Protein AF-G8B1N5-F1 (afdb_monomer_lite)

Secondary structure (DSSP, 8-state):
------------------PPPHHHHHHHHHHHHHHHT--GGGTSSHHHHHTTS-HHHHHHHHHHHHHHTTSB-TTSPBP-EETTEE----HHHHHHHHHHTT-HHHHHHHHHHTTS--HHHHH-SS-S----

Structure (mmCIF, N/CA/C/O backbone):
data_AF-G8B1N5-F1
#
_entry.id   AF-G8B1N5-F1
#
loop_
_atom_site.group_PDB
_atom_site.id
_atom_site.type_symbol
_atom_site.label_atom_id
_atom_site.label_alt_id
_atom_site.label_comp_id
_atom_site.label_asym_id
_atom_site.label_entity_id
_atom_site.label_seq_id
_atom_site.pdbx_PDB_ins_code
_atom_site.Cartn_x
_atom_site.Cartn_y
_atom_site.Cartn_z
_atom_site.occupancy
_atom_site.B_iso_or_equiv
_atom_site.auth_seq_id
_atom_site.auth_comp_id
_atom_site.auth_asym_id
_atom_site.auth_atom_id
_atom_site.pdbx_PDB_model_num
ATOM 1 N N . MET A 1 1 ? 5.405 -52.124 -33.020 1.00 37.72 1 MET A N 1
ATOM 2 C CA . MET A 1 1 ? 6.391 -51.043 -33.234 1.00 37.72 1 MET A CA 1
ATOM 3 C C . MET A 1 1 ? 5.912 -49.828 -32.459 1.00 37.72 1 MET A C 1
ATOM 5 O O . MET A 1 1 ? 4.767 -49.434 -32.621 1.00 37.72 1 MET A O 1
ATOM 9 N N . LYS A 1 2 ? 6.736 -49.346 -31.525 1.00 44.00 2 LYS A N 1
ATOM 10 C CA . LYS A 1 2 ? 6.468 -48.193 -30.655 1.00 44.00 2 LYS A CA 1
ATOM 11 C C . LYS A 1 2 ? 6.661 -46.916 -31.477 1.00 44.00 2 LYS A C 1
ATOM 13 O O . LYS A 1 2 ? 7.734 -46.759 -32.047 1.00 44.00 2 LYS A O 1
ATOM 18 N N . LEU A 1 3 ? 5.686 -46.010 -31.498 1.00 43.09 3 LEU A N 1
ATOM 19 C CA . LEU A 1 3 ? 5.913 -44.637 -31.951 1.00 43.09 3 LEU A CA 1
ATOM 20 C C . LEU A 1 3 ? 5.255 -43.684 -30.955 1.00 43.09 3 LEU A C 1
ATOM 22 O O . LEU A 1 3 ? 4.039 -43.542 -30.898 1.00 43.09 3 LEU A O 1
ATOM 26 N N . HIS A 1 4 ? 6.098 -43.134 -30.086 1.00 50.50 4 HIS A N 1
ATOM 27 C CA . HIS A 1 4 ? 5.761 -42.053 -29.174 1.00 50.50 4 HIS A CA 1
ATOM 28 C C . HIS A 1 4 ? 5.692 -40.767 -29.998 1.00 50.50 4 HIS A C 1
ATOM 30 O O . HIS A 1 4 ? 6.699 -40.370 -30.577 1.00 50.50 4 HIS A O 1
ATOM 36 N N . ALA A 1 5 ? 4.537 -40.112 -30.038 1.00 52.12 5 ALA A N 1
ATOM 37 C CA . ALA A 1 5 ? 4.441 -38.725 -30.471 1.00 52.12 5 ALA A CA 1
ATOM 38 C C . ALA A 1 5 ? 4.071 -37.896 -29.240 1.00 52.12 5 ALA A C 1
ATOM 40 O O . ALA A 1 5 ? 2.909 -37.800 -28.852 1.00 52.12 5 ALA A O 1
ATOM 41 N N . LEU A 1 6 ? 5.114 -37.384 -28.584 1.00 52.22 6 LEU A N 1
ATOM 42 C CA . LEU A 1 6 ? 5.038 -36.364 -27.548 1.00 52.22 6 LEU A CA 1
ATOM 43 C C . LEU A 1 6 ? 4.268 -35.159 -28.096 1.00 52.22 6 LEU A C 1
ATOM 45 O O . LEU A 1 6 ? 4.759 -34.450 -28.973 1.00 52.22 6 LEU A O 1
ATOM 49 N N . LEU A 1 7 ? 3.067 -34.927 -27.570 1.00 55.81 7 LEU A N 1
ATOM 50 C CA . LEU A 1 7 ? 2.361 -33.670 -27.764 1.00 55.81 7 LEU A CA 1
ATOM 51 C C . LEU A 1 7 ? 3.088 -32.618 -26.913 1.00 55.81 7 LEU A C 1
ATOM 53 O O . LEU A 1 7 ? 2.964 -32.585 -25.690 1.00 55.81 7 LEU A O 1
ATOM 57 N N . VAL A 1 8 ? 3.934 -31.830 -27.571 1.00 63.69 8 VAL A N 1
ATOM 58 C CA . VAL A 1 8 ? 4.693 -30.724 -26.985 1.00 63.69 8 VAL A CA 1
ATOM 59 C C . VAL A 1 8 ? 3.704 -29.717 -26.390 1.00 63.69 8 VAL A C 1
ATOM 61 O O . VAL A 1 8 ? 2.980 -29.043 -27.122 1.00 63.69 8 VAL A O 1
ATOM 64 N N . LEU A 1 9 ? 3.663 -29.622 -25.056 1.00 57.22 9 LEU A N 1
ATOM 65 C CA . LEU A 1 9 ? 3.007 -28.523 -24.355 1.00 57.22 9 LEU A CA 1
ATOM 66 C C . LEU A 1 9 ? 3.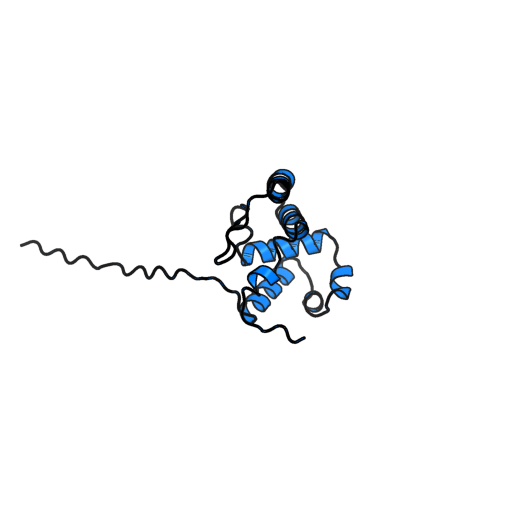745 -27.226 -24.697 1.00 57.22 9 LEU A C 1
ATOM 68 O O . LEU A 1 9 ? 4.789 -26.918 -24.123 1.00 57.22 9 LEU A O 1
ATOM 72 N N . CYS A 1 10 ? 3.173 -26.437 -25.603 1.00 49.06 10 CYS A N 1
ATOM 73 C CA . CYS A 1 10 ? 3.447 -25.009 -25.677 1.00 49.06 10 CYS A CA 1
ATOM 74 C C . CYS A 1 10 ? 2.824 -24.348 -24.439 1.00 49.06 10 CYS A C 1
ATOM 76 O O . CYS A 1 10 ? 1.740 -23.769 -24.501 1.00 49.06 10 CYS A O 1
ATOM 78 N N . PHE A 1 11 ? 3.508 -24.425 -23.296 1.00 52.81 11 PHE A N 1
ATOM 79 C CA . PHE A 1 11 ? 3.340 -23.396 -22.282 1.00 52.81 11 PHE A CA 1
ATOM 80 C C . PHE A 1 11 ? 3.898 -22.116 -22.892 1.00 52.81 11 PHE A C 1
ATOM 82 O O . PHE A 1 11 ? 5.103 -21.875 -22.879 1.00 52.81 11 PHE A O 1
ATOM 89 N N . ALA A 1 12 ? 3.016 -21.308 -23.475 1.00 53.00 12 ALA A N 1
ATOM 90 C CA . ALA A 1 12 ? 3.292 -19.897 -23.626 1.00 53.00 12 ALA A CA 1
ATOM 91 C C . ALA A 1 12 ? 3.480 -19.355 -22.206 1.00 53.00 12 ALA A C 1
ATOM 93 O O . ALA A 1 12 ? 2.517 -19.011 -21.523 1.00 53.00 12 ALA A O 1
ATOM 94 N N . THR A 1 13 ? 4.723 -19.326 -21.729 1.00 54.12 13 THR A N 1
ATOM 95 C CA . THR A 1 13 ? 5.104 -18.480 -20.606 1.00 54.12 13 THR A CA 1
ATOM 96 C C . THR A 1 13 ? 5.009 -17.051 -21.114 1.00 54.12 13 THR A C 1
ATOM 98 O O . THR A 1 13 ? 6.001 -16.440 -21.506 1.00 54.12 13 THR A O 1
ATOM 101 N N . ALA A 1 14 ? 3.782 -16.538 -21.176 1.00 51.62 14 ALA A N 1
ATOM 102 C CA . ALA A 1 14 ? 3.550 -15.115 -21.184 1.00 51.62 14 ALA A CA 1
ATOM 103 C C . ALA A 1 14 ? 4.081 -14.618 -19.839 1.00 51.62 14 ALA A C 1
ATOM 105 O O . ALA A 1 14 ? 3.408 -14.712 -18.814 1.00 51.62 14 ALA A O 1
ATOM 106 N N . SER A 1 15 ? 5.322 -14.141 -19.826 1.00 49.47 15 SER A N 1
ATOM 107 C CA . SER A 1 15 ? 5.777 -13.206 -18.812 1.00 49.47 15 SER A CA 1
ATOM 108 C C . SER A 1 15 ? 4.906 -11.964 -18.972 1.00 49.47 15 SER A C 1
ATOM 110 O O . SER A 1 15 ? 5.186 -11.066 -19.765 1.00 49.47 15 SER A O 1
ATOM 112 N N . ALA A 1 16 ? 3.768 -11.966 -18.279 1.00 42.72 16 ALA A N 1
ATOM 113 C CA . ALA A 1 16 ? 2.935 -10.795 -18.139 1.00 42.72 16 ALA A CA 1
ATOM 114 C C . ALA A 1 16 ? 3.769 -9.754 -17.389 1.00 42.72 16 ALA A C 1
ATOM 116 O O . ALA A 1 16 ? 3.891 -9.791 -16.168 1.00 42.72 16 ALA A O 1
ATOM 117 N N . ASN A 1 17 ? 4.373 -8.835 -18.134 1.00 46.66 17 ASN A N 1
ATOM 118 C CA . ASN A 1 17 ? 4.801 -7.560 -17.587 1.00 46.66 17 ASN A CA 1
ATOM 119 C C . ASN A 1 17 ? 3.512 -6.814 -17.235 1.00 46.66 17 ASN A C 1
ATOM 121 O O . ASN A 1 17 ? 2.901 -6.183 -18.098 1.00 46.66 17 ASN A O 1
ATOM 125 N N . ILE A 1 18 ? 3.031 -6.987 -16.001 1.00 50.09 18 ILE A N 1
ATOM 126 C CA . ILE A 1 18 ? 1.776 -6.394 -15.531 1.00 50.09 18 ILE A CA 1
ATOM 127 C C . ILE A 1 18 ? 2.016 -4.893 -15.353 1.00 50.09 18 ILE A C 1
ATOM 129 O O . ILE A 1 18 ? 2.379 -4.418 -14.283 1.00 50.09 18 ILE A O 1
ATOM 133 N N . ARG A 1 19 ? 1.842 -4.142 -16.441 1.00 61.12 19 ARG A N 1
ATOM 134 C CA . ARG A 1 19 ? 1.622 -2.696 -16.407 1.00 61.12 19 ARG A CA 1
ATOM 135 C C . ARG A 1 19 ? 0.120 -2.485 -16.315 1.00 61.12 19 ARG A C 1
ATOM 137 O O . ARG A 1 19 ? -0.614 -3.000 -17.160 1.00 61.12 19 ARG A O 1
ATOM 144 N N . LEU A 1 20 ? -0.340 -1.788 -15.280 1.00 67.94 20 LEU A N 1
ATOM 145 C CA . LEU A 1 20 ? -1.764 -1.507 -15.131 1.00 67.94 20 LEU A CA 1
ATOM 146 C C . LEU A 1 20 ? -2.210 -0.528 -16.217 1.00 67.94 20 LEU A C 1
ATOM 148 O O . LEU A 1 20 ? -1.643 0.549 -16.356 1.00 67.94 20 LEU A O 1
ATOM 152 N N . THR A 1 21 ? -3.258 -0.876 -16.954 1.00 77.06 21 THR A N 1
ATOM 153 C CA . THR A 1 21 ? -3.972 0.103 -17.784 1.00 77.06 21 THR A CA 1
ATOM 154 C C . THR A 1 21 ? -4.864 0.991 -16.913 1.00 77.06 21 THR A C 1
ATOM 156 O O . THR A 1 21 ? -5.307 0.567 -15.843 1.00 77.06 21 THR A O 1
ATOM 159 N N . ASP A 1 22 ? -5.222 2.186 -17.393 1.00 75.50 22 ASP A N 1
ATOM 160 C CA . ASP A 1 22 ? -6.191 3.069 -16.716 1.00 75.50 22 ASP A CA 1
ATOM 161 C C . ASP A 1 22 ? -7.518 2.362 -16.414 1.00 75.50 22 ASP A C 1
ATOM 163 O O . ASP A 1 22 ? -8.162 2.612 -15.394 1.00 75.50 22 ASP A O 1
ATOM 167 N N . GLN A 1 23 ? -7.928 1.457 -17.304 1.00 78.94 23 GLN A N 1
ATOM 168 C CA . GLN A 1 23 ? -9.130 0.653 -17.137 1.00 78.94 23 GLN A CA 1
ATOM 169 C C . GLN A 1 23 ? -8.980 -0.341 -15.977 1.00 78.94 23 GLN A C 1
ATOM 171 O O . GLN A 1 23 ? -9.840 -0.391 -15.100 1.00 78.94 23 GLN A O 1
ATOM 176 N N . GLN A 1 24 ? -7.858 -1.062 -15.910 1.00 81.56 24 GLN A N 1
ATOM 177 C CA . GLN A 1 24 ? -7.562 -1.970 -14.796 1.00 81.56 24 GLN A CA 1
ATOM 178 C C . GLN A 1 24 ? -7.420 -1.221 -13.470 1.00 81.56 24 GLN A C 1
ATOM 180 O O . GLN A 1 24 ? -7.890 -1.695 -12.437 1.00 81.56 24 GLN A O 1
ATOM 185 N N . LEU A 1 25 ? -6.822 -0.027 -13.487 1.00 81.44 25 LEU A N 1
ATOM 186 C CA . LEU A 1 25 ? -6.722 0.820 -12.304 1.00 81.44 25 LEU A CA 1
ATOM 187 C C . LEU A 1 25 ? -8.109 1.213 -11.791 1.00 81.44 25 LEU A C 1
ATOM 189 O O . LEU A 1 25 ? -8.384 1.054 -10.602 1.00 81.44 25 LEU A O 1
ATOM 193 N N . LYS A 1 26 ? -9.007 1.659 -12.679 1.00 81.94 26 LYS A N 1
ATOM 194 C C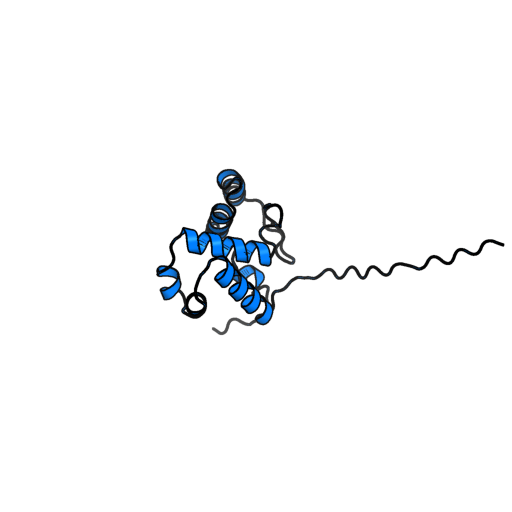A . LYS A 1 26 ? -10.401 1.975 -12.326 1.00 81.94 26 LYS A CA 1
ATOM 195 C C . LYS A 1 26 ? -11.131 0.768 -11.745 1.00 81.94 26 LYS A C 1
ATOM 197 O O . LYS A 1 26 ? -11.801 0.906 -10.724 1.00 81.94 26 LYS A O 1
ATOM 202 N N . GLU A 1 27 ? -10.976 -0.406 -12.348 1.00 86.50 27 GLU A N 1
ATOM 203 C CA . GLU A 1 27 ? -11.568 -1.650 -11.847 1.00 86.50 27 GLU A CA 1
ATOM 204 C C . GLU A 1 27 ? -11.047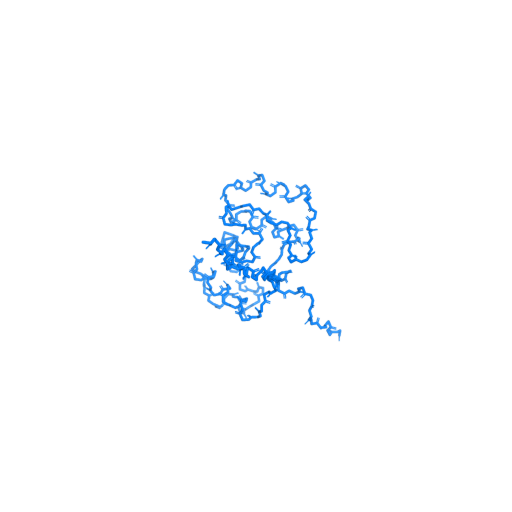 -1.995 -10.448 1.00 86.50 27 GLU A C 1
ATOM 206 O O . GLU A 1 27 ? -11.825 -2.300 -9.542 1.00 86.50 27 GLU A O 1
ATOM 211 N N . TYR A 1 28 ? -9.736 -1.892 -10.226 1.00 87.69 28 TYR A N 1
ATOM 212 C CA . TYR A 1 28 ? -9.129 -2.197 -8.930 1.00 87.69 28 TYR A CA 1
ATOM 213 C C . TYR A 1 28 ? -9.596 -1.228 -7.853 1.00 87.69 28 TYR A C 1
ATOM 215 O O . TYR A 1 28 ? -9.982 -1.664 -6.766 1.00 87.69 28 TYR A O 1
ATOM 223 N N . VAL A 1 29 ? -9.638 0.064 -8.179 1.00 85.25 29 VAL A N 1
ATOM 224 C CA . VAL A 1 29 ? -10.177 1.108 -7.310 1.00 85.25 29 VAL A CA 1
ATOM 225 C C . VAL A 1 29 ? -11.625 0.801 -6.943 1.00 85.25 29 VAL A C 1
ATOM 227 O O . VAL A 1 29 ? -11.948 0.786 -5.759 1.00 85.25 29 VAL A O 1
ATOM 230 N N . GLN A 1 30 ? -12.491 0.504 -7.917 1.00 88.06 30 GLN A N 1
ATOM 231 C CA . GLN A 1 30 ? -13.899 0.198 -7.650 1.00 88.06 30 GLN A CA 1
ATOM 232 C C . GLN A 1 30 ? -14.062 -1.008 -6.726 1.00 88.06 30 GLN A C 1
ATOM 234 O O . GLN A 1 30 ? -14.828 -0.948 -5.762 1.00 88.06 30 GLN A O 1
ATOM 239 N N . VAL A 1 31 ? -13.307 -2.084 -6.962 1.00 90.12 31 VAL A N 1
ATOM 240 C CA . VAL A 1 31 ? -13.375 -3.258 -6.089 1.00 90.12 31 VAL A CA 1
ATOM 241 C C . VAL A 1 31 ? -12.874 -2.935 -4.683 1.00 90.12 31 VAL A C 1
ATOM 243 O O . VAL A 1 31 ? -13.465 -3.386 -3.701 1.00 90.12 31 VAL A O 1
ATOM 246 N N . CYS A 1 32 ? -11.801 -2.159 -4.560 1.00 89.62 32 CYS A N 1
ATOM 247 C CA . CYS A 1 32 ? -11.254 -1.812 -3.257 1.00 89.62 32 CYS A CA 1
ATOM 248 C C . CYS A 1 32 ? -12.160 -0.871 -2.472 1.00 89.62 32 CYS A C 1
ATOM 250 O O . CYS A 1 32 ? -12.347 -1.103 -1.282 1.00 89.62 32 CYS A O 1
ATOM 252 N N . LEU A 1 33 ? -12.798 0.096 -3.132 1.00 87.75 33 LEU A N 1
ATOM 253 C CA . LEU A 1 33 ? -13.832 0.938 -2.537 1.00 87.75 33 LEU A CA 1
ATOM 254 C C . LEU A 1 33 ? -15.022 0.107 -2.041 1.00 87.75 33 LEU A C 1
ATOM 256 O O . LEU A 1 33 ? -15.432 0.246 -0.891 1.00 87.75 33 LEU A O 1
ATOM 260 N N . ALA A 1 34 ? -15.530 -0.819 -2.861 1.00 88.25 34 ALA A N 1
ATOM 261 C CA . ALA A 1 34 ? -16.620 -1.706 -2.459 1.00 88.25 34 ALA A CA 1
ATOM 262 C C . ALA A 1 34 ? -16.237 -2.565 -1.241 1.00 88.25 34 ALA A C 1
ATOM 264 O O . ALA A 1 34 ? -17.008 -2.684 -0.287 1.00 88.25 34 ALA A O 1
ATOM 265 N N . LYS A 1 35 ? -15.018 -3.119 -1.234 1.00 87.06 35 LYS A N 1
ATOM 266 C CA . LYS A 1 35 ? -14.514 -3.963 -0.143 1.00 87.06 35 LYS A CA 1
ATOM 267 C C . LYS A 1 35 ? -14.356 -3.198 1.170 1.00 87.06 35 LYS A C 1
ATOM 269 O O . LYS A 1 35 ? -14.644 -3.751 2.228 1.00 87.06 35 LYS A O 1
ATOM 274 N N . THR A 1 36 ? -13.922 -1.942 1.112 1.00 85.38 36 THR A N 1
ATOM 275 C CA . THR A 1 36 ? -13.763 -1.081 2.292 1.00 85.38 36 THR A CA 1
ATOM 276 C C . THR A 1 36 ? -15.020 -0.282 2.633 1.00 85.38 36 THR A C 1
ATOM 278 O O . THR A 1 36 ? -15.004 0.488 3.591 1.00 85.38 36 THR A O 1
ATOM 281 N N . ARG A 1 37 ? -16.120 -0.485 1.891 1.00 84.81 37 ARG A N 1
ATOM 282 C CA . ARG A 1 37 ? -17.391 0.250 2.029 1.00 84.81 37 ARG A CA 1
ATOM 283 C C . ARG A 1 37 ? -17.217 1.767 1.887 1.00 84.81 37 ARG A C 1
ATOM 285 O O . ARG A 1 37 ? -17.911 2.551 2.529 1.00 84.81 37 ARG A O 1
ATOM 292 N N . LEU A 1 38 ? -16.281 2.169 1.035 1.00 83.25 38 LEU A N 1
ATOM 293 C CA . LEU A 1 38 ? -16.013 3.551 0.671 1.00 83.25 38 LEU A CA 1
ATOM 294 C C . LEU A 1 38 ? -16.798 3.913 -0.603 1.00 83.25 38 LEU A C 1
ATOM 296 O O . LEU A 1 38 ? -16.914 3.122 -1.534 1.00 83.25 38 LEU A O 1
ATOM 300 N N . SER A 1 39 ? -17.356 5.121 -0.648 1.00 76.19 39 SER A N 1
ATOM 301 C CA . SER A 1 39 ? -18.057 5.677 -1.806 1.00 76.19 39 SER A CA 1
ATOM 302 C C . SER A 1 39 ? -17.117 5.991 -2.980 1.00 76.19 39 SER A C 1
ATOM 304 O O . SER A 1 39 ? -15.958 6.368 -2.812 1.00 76.19 39 SER A O 1
ATOM 306 N N . GLN A 1 40 ? -17.641 5.902 -4.202 1.00 64.44 40 GLN A N 1
ATOM 307 C CA . GLN A 1 40 ? -16.896 6.232 -5.424 1.00 64.44 40 GLN A CA 1
ATOM 308 C C . GLN A 1 40 ? -16.448 7.697 -5.489 1.00 64.44 40 GLN A C 1
ATOM 310 O O . GLN A 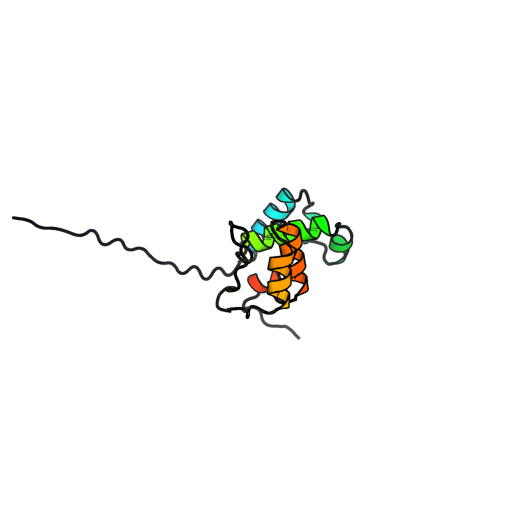1 40 ? -15.399 8.002 -6.060 1.00 64.44 40 GLN A O 1
ATOM 315 N N . GLY A 1 41 ? -17.198 8.580 -4.827 1.00 59.97 41 GLY A N 1
ATOM 316 C CA . GLY A 1 41 ? -16.878 9.994 -4.700 1.00 59.97 41 GLY A CA 1
ATOM 317 C C . GLY A 1 41 ? -15.581 10.280 -3.946 1.00 59.97 41 GLY A C 1
ATOM 318 O O . GLY A 1 41 ? -15.179 11.431 -3.949 1.00 59.97 41 GLY A O 1
ATOM 319 N N . PHE A 1 42 ? -14.912 9.289 -3.338 1.00 64.88 42 PHE A N 1
ATOM 320 C CA . PHE A 1 42 ? -13.648 9.472 -2.609 1.00 64.88 42 PHE A CA 1
ATOM 321 C C . PHE A 1 42 ? -12.394 9.420 -3.487 1.00 64.88 42 PHE A C 1
ATOM 323 O O . PHE A 1 42 ? -11.426 10.115 -3.203 1.00 64.88 42 PHE A O 1
ATOM 330 N N . TYR A 1 43 ? -12.388 8.605 -4.547 1.00 59.56 43 TYR A N 1
ATOM 331 C CA . TYR A 1 43 ? -11.220 8.501 -5.435 1.00 59.56 43 TYR A CA 1
ATOM 332 C C . TYR A 1 43 ? -11.213 9.596 -6.512 1.00 59.56 43 TYR A C 1
ATOM 334 O O . TYR A 1 43 ? -10.169 9.953 -7.044 1.00 59.56 43 TYR A O 1
ATOM 342 N N . GLN A 1 44 ? -12.387 10.147 -6.832 1.00 55.50 44 GLN A N 1
ATOM 343 C CA . GLN A 1 44 ? -12.567 11.126 -7.909 1.00 55.50 44 GLN A CA 1
ATOM 344 C C . GLN A 1 44 ? -12.313 12.585 -7.489 1.00 55.50 44 GLN A C 1
ATOM 346 O O . GLN A 1 44 ? -12.339 13.470 -8.335 1.00 55.50 44 GLN A O 1
ATOM 351 N N . SER A 1 45 ? -12.081 12.856 -6.206 1.00 50.25 45 SER A N 1
ATOM 352 C CA . SER A 1 45 ? -12.188 14.200 -5.607 1.00 50.25 45 SER A CA 1
ATOM 353 C C . SER A 1 45 ? -10.876 14.751 -5.034 1.00 50.25 45 SER A C 1
ATOM 355 O O . SER A 1 45 ? -10.881 15.754 -4.322 1.00 50.25 45 SER A O 1
ATOM 357 N N . GLY A 1 46 ? -9.736 14.156 -5.391 1.00 53.62 46 GLY A N 1
ATOM 358 C CA . GLY A 1 46 ? -8.418 14.655 -4.989 1.00 53.62 46 GLY A CA 1
ATOM 359 C C . GLY A 1 46 ? -8.176 14.615 -3.472 1.00 53.62 46 GLY A C 1
ATOM 360 O O . GLY A 1 46 ? -8.855 13.904 -2.728 1.00 53.62 46 GLY A O 1
ATOM 361 N N . ASP A 1 47 ? -7.173 15.364 -3.009 1.00 52.47 47 ASP A N 1
ATOM 362 C CA . ASP A 1 47 ? -6.679 15.322 -1.621 1.00 52.47 47 ASP A CA 1
ATOM 363 C C . ASP A 1 47 ? -7.734 15.701 -0.565 1.00 52.47 47 ASP A C 1
ATOM 365 O O . ASP A 1 47 ? -7.663 15.244 0.576 1.00 52.47 47 ASP A O 1
ATOM 369 N N . GLU A 1 48 ? -8.743 16.496 -0.927 1.00 51.53 48 GLU A N 1
ATOM 370 C CA . GLU A 1 48 ? -9.787 16.972 -0.009 1.00 51.53 48 GLU A CA 1
ATOM 371 C C . GLU A 1 48 ? -10.695 15.840 0.496 1.00 51.53 48 GLU A C 1
ATOM 373 O O . GLU A 1 48 ? -11.008 15.779 1.684 1.00 51.53 48 GLU A O 1
ATOM 378 N N . ALA A 1 49 ? -11.066 14.881 -0.354 1.00 52.97 49 ALA A N 1
ATOM 379 C CA . ALA A 1 49 ? -11.903 13.763 0.082 1.00 52.97 49 ALA A CA 1
ATOM 380 C C . ALA A 1 49 ? -11.124 12.668 0.812 1.00 52.97 49 ALA A C 1
ATOM 382 O O . ALA A 1 49 ? -11.689 11.955 1.642 1.00 52.97 49 ALA A O 1
ATOM 383 N N . GLN A 1 50 ? -9.814 12.569 0.565 1.00 54.94 50 GLN A N 1
ATOM 384 C CA . GLN A 1 50 ? -8.939 11.700 1.347 1.00 54.94 50 GLN A CA 1
ATOM 385 C C . GLN A 1 50 ? -8.830 12.179 2.803 1.00 54.94 50 GLN A C 1
ATOM 387 O O . GLN A 1 50 ? -8.696 11.346 3.698 1.00 54.94 50 GLN A O 1
ATOM 392 N N . LYS A 1 51 ? -8.953 13.487 3.083 1.00 58.03 51 LYS A N 1
ATOM 393 C CA . LYS A 1 51 ? -8.940 14.031 4.459 1.00 58.03 51 LYS A CA 1
ATOM 394 C C . LYS A 1 51 ? -10.117 13.556 5.319 1.00 58.03 51 LYS A C 1
ATOM 396 O O . LYS A 1 51 ? -10.001 13.562 6.539 1.00 58.03 51 LYS A O 1
ATOM 401 N N . ILE A 1 52 ? -11.219 13.128 4.700 1.00 65.31 52 ILE A N 1
ATOM 402 C CA . ILE A 1 52 ? -12.442 12.682 5.391 1.00 65.31 52 ILE A CA 1
ATOM 403 C C . ILE A 1 52 ? -12.312 11.228 5.882 1.00 65.31 52 ILE A C 1
ATOM 405 O O . ILE A 1 52 ? -13.040 10.799 6.775 1.00 65.31 52 ILE A O 1
ATOM 409 N N . LEU A 1 53 ? -11.370 10.461 5.326 1.00 72.25 53 LEU A N 1
ATOM 410 C CA . LEU A 1 53 ? -11.170 9.063 5.691 1.00 72.25 53 LEU A CA 1
ATOM 411 C C . LEU A 1 53 ? -10.398 8.930 7.001 1.00 72.25 53 LEU A C 1
ATOM 413 O O . LEU A 1 53 ? -9.384 9.602 7.217 1.00 72.25 53 LEU A O 1
ATOM 417 N N . THR A 1 54 ? -10.816 7.974 7.829 1.00 83.56 54 THR A N 1
ATOM 418 C CA . THR A 1 54 ? -9.993 7.543 8.959 1.00 83.56 54 THR A CA 1
ATOM 419 C C . THR A 1 54 ? -8.697 6.919 8.443 1.00 83.56 54 THR A C 1
ATOM 421 O O . THR A 1 54 ? -8.641 6.353 7.346 1.00 83.56 54 THR A O 1
ATOM 424 N N . GLU A 1 55 ? -7.632 6.982 9.241 1.00 82.06 55 GLU A N 1
ATOM 425 C CA . GLU A 1 55 ? -6.367 6.325 8.889 1.00 82.06 55 GLU A CA 1
ATOM 426 C C . GLU A 1 55 ? -6.557 4.821 8.656 1.00 82.06 55 GLU A C 1
ATOM 428 O O . GLU A 1 55 ? -5.930 4.254 7.767 1.00 82.06 55 GLU A O 1
ATOM 433 N N . GLU A 1 56 ? -7.474 4.180 9.381 1.00 86.50 56 GLU A N 1
ATOM 434 C CA . GLU A 1 56 ? -7.827 2.772 9.186 1.00 86.50 56 GLU A CA 1
ATOM 435 C C . GLU A 1 56 ? -8.448 2.517 7.803 1.00 86.50 56 GLU A C 1
ATOM 437 O O . GLU A 1 56 ? -8.019 1.610 7.086 1.00 86.50 56 GLU A O 1
ATOM 442 N N . GLN A 1 57 ? -9.395 3.358 7.374 1.00 87.06 57 GLN A N 1
ATOM 443 C CA . GLN A 1 57 ? -10.018 3.256 6.052 1.00 87.06 57 GLN A CA 1
ATOM 444 C C . GLN A 1 57 ? -8.991 3.423 4.928 1.00 87.06 57 GLN A C 1
ATOM 446 O O . GLN A 1 57 ? -8.982 2.632 3.982 1.00 87.06 57 GLN A O 1
ATOM 451 N N . LYS A 1 58 ? -8.091 4.407 5.051 1.00 84.19 58 LYS A N 1
ATOM 452 C CA . LYS A 1 58 ? -6.985 4.605 4.099 1.00 84.19 58 LYS A CA 1
ATOM 453 C C . LYS A 1 58 ? -6.054 3.398 4.069 1.00 84.19 58 LYS A C 1
ATOM 455 O O . LYS A 1 58 ? -5.712 2.908 2.997 1.00 84.19 58 LYS A O 1
ATOM 460 N N . SER A 1 59 ? -5.687 2.893 5.245 1.00 91.12 59 SER A N 1
ATOM 461 C CA . SER A 1 59 ? -4.775 1.760 5.406 1.00 91.12 59 SER A CA 1
ATOM 462 C C . SER A 1 59 ? -5.322 0.496 4.743 1.00 91.12 59 SER A C 1
ATOM 464 O O . SER A 1 59 ? -4.620 -0.159 3.974 1.00 91.12 59 SER A O 1
ATOM 466 N N . CYS A 1 60 ? -6.598 0.177 4.964 1.00 92.69 60 CYS A N 1
ATOM 467 C CA . CYS A 1 60 ? -7.215 -1.005 4.366 1.00 92.69 60 CYS A CA 1
ATOM 468 C C . CYS A 1 60 ? -7.537 -0.841 2.876 1.00 92.69 60 CYS A C 1
ATOM 470 O O . CYS A 1 60 ? -7.486 -1.820 2.125 1.00 92.69 60 CYS A O 1
ATOM 472 N N . PHE A 1 61 ? -7.814 0.381 2.415 1.00 90.94 61 PHE A N 1
ATOM 473 C CA . PHE A 1 61 ? -7.914 0.660 0.985 1.00 90.94 61 PHE A CA 1
ATOM 474 C C . PHE A 1 61 ? -6.566 0.431 0.287 1.00 90.94 61 PHE A C 1
ATOM 476 O O . PHE A 1 61 ? -6.510 -0.304 -0.700 1.00 90.94 61 PHE A O 1
ATOM 483 N N . LEU A 1 62 ? -5.473 0.966 0.845 1.00 90.00 62 LEU A N 1
ATOM 484 C CA . LEU A 1 62 ? -4.113 0.734 0.350 1.00 90.00 62 LEU A CA 1
ATOM 485 C C . LEU A 1 62 ? -3.753 -0.751 0.354 1.00 90.00 62 LEU A C 1
ATOM 487 O O . LEU A 1 62 ? -3.226 -1.241 -0.637 1.00 90.00 62 LEU A O 1
ATOM 491 N N . ALA A 1 63 ? -4.097 -1.490 1.410 1.00 93.19 63 ALA A N 1
ATOM 492 C CA . ALA A 1 63 ? -3.872 -2.933 1.462 1.00 93.19 63 ALA A CA 1
ATOM 493 C C . ALA A 1 63 ? -4.595 -3.682 0.342 1.00 93.19 63 ALA A C 1
ATOM 495 O O . ALA A 1 63 ? -4.027 -4.586 -0.270 1.00 93.19 63 ALA A O 1
ATOM 496 N N . CYS A 1 64 ? -5.839 -3.301 0.043 1.00 92.75 64 CYS A N 1
ATOM 497 C CA . CYS A 1 64 ? -6.559 -3.877 -1.083 1.00 92.75 64 CYS A CA 1
ATOM 498 C C . CYS A 1 64 ? -5.864 -3.570 -2.416 1.00 92.75 64 CYS A C 1
ATOM 500 O O . CYS A 1 64 ? -5.675 -4.480 -3.223 1.00 92.75 64 CYS A O 1
ATOM 502 N N . MET A 1 65 ? -5.448 -2.318 -2.625 1.00 89.88 65 MET A N 1
ATOM 503 C CA . MET A 1 65 ? -4.753 -1.913 -3.846 1.00 89.88 65 MET A CA 1
ATOM 504 C C . MET A 1 65 ? -3.417 -2.643 -3.996 1.00 89.88 65 MET A C 1
ATOM 506 O O . MET A 1 65 ? -3.184 -3.248 -5.035 1.00 89.88 65 MET A O 1
ATOM 510 N N . PHE A 1 66 ? -2.598 -2.686 -2.944 1.00 90.44 66 PHE A N 1
ATOM 511 C CA . PHE A 1 66 ? -1.295 -3.356 -2.934 1.00 90.44 66 PHE A CA 1
ATOM 512 C C . PHE A 1 66 ? -1.407 -4.859 -3.186 1.00 90.44 66 PHE A C 1
ATOM 514 O O . PHE A 1 66 ? -0.557 -5.419 -3.874 1.00 90.44 66 PHE A O 1
ATOM 521 N N . LYS A 1 67 ? -2.478 -5.506 -2.708 1.00 91.31 67 LYS A N 1
ATOM 522 C CA . LYS A 1 67 ? -2.764 -6.901 -3.061 1.00 91.31 67 LYS A CA 1
ATOM 523 C C . LYS A 1 67 ? -3.109 -7.089 -4.531 1.00 91.31 67 LYS A C 1
ATOM 525 O O . LYS A 1 67 ? -2.686 -8.058 -5.147 1.00 91.31 67 LYS A O 1
ATOM 530 N N . ARG A 1 68 ? -3.884 -6.174 -5.111 1.00 89.00 68 ARG A N 1
ATOM 531 C CA . ARG A 1 68 ? -4.278 -6.266 -6.524 1.00 89.00 68 ARG A CA 1
ATOM 532 C C . ARG A 1 68 ? -3.143 -5.941 -7.485 1.00 89.00 68 ARG A C 1
ATOM 534 O O . ARG A 1 68 ? -3.110 -6.483 -8.584 1.00 89.00 68 ARG A O 1
ATOM 541 N N . THR A 1 69 ? -2.236 -5.063 -7.078 1.00 83.19 69 THR A N 1
ATOM 542 C CA . THR A 1 69 ? -1.058 -4.691 -7.862 1.00 83.19 69 THR A CA 1
ATOM 543 C C . THR A 1 69 ? 0.135 -5.619 -7.635 1.00 83.19 69 THR A C 1
ATOM 545 O O . THR A 1 69 ? 1.164 -5.423 -8.270 1.00 83.19 69 THR A O 1
ATOM 548 N N . GLY A 1 70 ? 0.015 -6.611 -6.745 1.00 86.00 70 GLY A N 1
ATOM 549 C CA . GLY A 1 70 ? 1.076 -7.579 -6.464 1.00 86.00 70 GLY A CA 1
ATOM 550 C C . GLY A 1 70 ? 2.243 -7.023 -5.648 1.00 86.00 70 GLY A C 1
ATOM 551 O O . GLY A 1 70 ? 3.311 -7.614 -5.677 1.00 86.00 70 GLY A O 1
ATOM 552 N N . ILE A 1 71 ? 2.059 -5.900 -4.940 1.00 88.38 71 ILE A N 1
ATOM 553 C CA . ILE A 1 71 ? 3.023 -5.379 -3.949 1.00 88.38 71 ILE A CA 1
ATOM 554 C C . ILE A 1 71 ? 2.980 -6.236 -2.678 1.00 88.38 71 ILE A C 1
ATOM 556 O O . ILE A 1 71 ? 4.004 -6.478 -2.046 1.00 88.38 71 ILE A O 1
ATOM 560 N N . ILE A 1 72 ? 1.778 -6.664 -2.288 1.00 90.50 72 ILE A N 1
ATOM 561 C CA . ILE A 1 72 ? 1.558 -7.626 -1.209 1.00 90.50 72 ILE A CA 1
ATOM 562 C C . ILE A 1 72 ? 0.953 -8.873 -1.844 1.00 90.50 72 ILE A C 1
ATOM 564 O O . ILE A 1 72 ? -0.107 -8.795 -2.461 1.00 90.50 72 ILE A O 1
ATOM 568 N N . ASP A 1 73 ? 1.591 -10.019 -1.676 1.00 89.00 73 ASP A N 1
ATOM 569 C CA . ASP A 1 73 ? 1.110 -11.281 -2.217 1.00 89.00 73 ASP A CA 1
ATOM 570 C C . ASP A 1 73 ? -0.124 -11.805 -1.463 1.00 89.00 73 ASP A C 1
ATOM 572 O O . ASP A 1 73 ? -0.586 -11.272 -0.442 1.00 89.00 73 ASP A O 1
ATOM 576 N N . HIS A 1 74 ? -0.719 -12.875 -1.993 1.00 85.50 74 HIS A N 1
ATOM 577 C CA . HIS A 1 74 ? -1.910 -13.490 -1.406 1.00 85.50 74 HIS A CA 1
ATOM 578 C C . HIS A 1 74 ? -1.680 -13.980 0.028 1.00 85.50 74 HIS A C 1
ATOM 580 O O . HIS A 1 74 ? -2.586 -13.840 0.857 1.00 85.50 74 HIS A O 1
ATOM 586 N N . ASP A 1 75 ? -0.476 -14.480 0.312 1.00 85.62 75 ASP A N 1
ATOM 587 C CA . ASP A 1 75 ? -0.025 -14.944 1.627 1.00 85.62 75 ASP A CA 1
ATOM 588 C C . ASP A 1 75 ? 0.351 -13.801 2.590 1.00 85.62 75 ASP A C 1
ATOM 590 O O . ASP A 1 75 ? 0.589 -14.045 3.769 1.00 85.62 75 ASP A O 1
ATOM 594 N N . GLY A 1 76 ? 0.345 -12.549 2.116 1.00 85.62 76 GLY A N 1
ATOM 595 C CA . GLY A 1 76 ? 0.696 -11.369 2.905 1.00 85.62 76 GLY A CA 1
ATOM 596 C C . GLY A 1 76 ? 2.177 -10.989 2.862 1.00 85.62 76 GLY A C 1
ATOM 597 O O . GLY A 1 76 ? 2.545 -9.994 3.486 1.00 85.62 76 GLY A O 1
ATOM 598 N N . SER A 1 77 ? 3.015 -11.723 2.125 1.00 90.19 77 SER A N 1
ATOM 599 C CA . SER A 1 77 ? 4.413 -11.349 1.909 1.00 90.19 77 SER A CA 1
ATOM 600 C C . SER A 1 77 ? 4.538 -10.116 1.003 1.00 90.19 77 SER A C 1
ATOM 602 O O . SER A 1 77 ? 3.639 -9.796 0.227 1.00 90.19 77 SER A O 1
ATOM 604 N N . VAL A 1 78 ? 5.628 -9.357 1.158 1.00 90.19 78 VAL A N 1
ATOM 605 C CA . VAL A 1 78 ? 5.882 -8.144 0.365 1.00 90.19 78 VAL A CA 1
ATOM 606 C C . VAL A 1 78 ? 6.755 -8.499 -0.826 1.00 90.19 78 VAL A C 1
ATOM 608 O O . VAL A 1 78 ? 7.894 -8.942 -0.658 1.00 90.19 78 VAL A O 1
ATOM 611 N N . ASN A 1 79 ? 6.245 -8.222 -2.018 1.00 87.69 79 ASN A N 1
ATOM 612 C CA . ASN A 1 79 ? 6.979 -8.363 -3.256 1.00 87.69 79 ASN A CA 1
ATOM 613 C C . ASN A 1 79 ? 7.793 -7.091 -3.519 1.00 87.69 79 ASN A C 1
ATOM 615 O O . ASN A 1 79 ? 7.256 -5.996 -3.703 1.00 87.69 79 ASN A O 1
ATOM 619 N N . LEU A 1 80 ? 9.114 -7.242 -3.532 1.00 85.81 80 LEU A N 1
ATOM 620 C CA . LEU A 1 80 ? 10.040 -6.144 -3.809 1.00 85.81 80 LEU A CA 1
ATOM 621 C C . LEU A 1 80 ? 10.300 -5.957 -5.305 1.00 85.81 80 LEU A C 1
ATOM 623 O O . LEU A 1 80 ? 10.962 -4.999 -5.687 1.00 85.81 80 LEU A O 1
ATOM 627 N N . LYS A 1 81 ? 9.767 -6.833 -6.159 1.00 83.25 81 LYS A N 1
ATOM 628 C CA . LYS A 1 81 ? 9.871 -6.722 -7.608 1.00 83.25 81 LYS A CA 1
ATOM 629 C C . LYS A 1 81 ? 8.625 -6.038 -8.173 1.00 83.25 81 LYS A C 1
ATOM 631 O O . LYS A 1 81 ? 7.569 -6.656 -8.302 1.00 83.25 81 LYS A O 1
ATOM 636 N N . LEU A 1 82 ? 8.755 -4.761 -8.525 1.00 74.81 82 LEU A N 1
ATOM 637 C CA . LEU A 1 82 ? 7.690 -3.952 -9.118 1.00 74.81 82 LEU A CA 1
ATOM 638 C C . LEU A 1 82 ? 7.936 -3.805 -10.623 1.00 74.81 82 LEU A C 1
ATOM 640 O O . LEU A 1 82 ? 8.695 -2.950 -11.076 1.00 74.81 82 LEU A O 1
ATOM 644 N N . GLY A 1 83 ? 7.293 -4.667 -11.413 1.00 72.75 83 GLY A N 1
ATOM 645 C CA . GLY A 1 83 ? 7.536 -4.744 -12.853 1.00 72.75 83 GLY A CA 1
ATOM 646 C C . GLY A 1 83 ? 8.961 -5.219 -13.154 1.00 72.75 83 GLY A C 1
ATOM 647 O O . GLY A 1 83 ? 9.334 -6.335 -12.785 1.00 72.75 83 GLY A O 1
ATOM 648 N N . ASP A 1 84 ? 9.740 -4.365 -13.821 1.00 72.06 84 ASP A N 1
ATOM 649 C CA . ASP A 1 84 ? 11.137 -4.632 -14.190 1.00 72.06 84 ASP A CA 1
ATOM 650 C C . ASP A 1 84 ? 12.142 -4.176 -13.110 1.00 72.06 84 ASP A C 1
ATOM 652 O O . ASP A 1 84 ? 13.331 -4.478 -13.211 1.00 72.06 84 ASP A O 1
ATOM 656 N N . GLU A 1 85 ? 11.686 -3.457 -12.077 1.00 76.25 85 GLU A N 1
ATOM 657 C CA . GLU A 1 85 ? 12.533 -2.916 -11.011 1.00 76.25 85 GLU A CA 1
ATOM 658 C C . GLU A 1 85 ? 12.501 -3.812 -9.766 1.00 76.25 85 GLU A C 1
ATOM 660 O O . GLU A 1 85 ? 11.436 -4.200 -9.282 1.00 76.25 85 GLU A O 1
ATOM 665 N N . GLU A 1 86 ? 13.678 -4.119 -9.221 1.00 84.19 86 GLU A N 1
ATOM 666 C CA . GLU A 1 86 ? 13.822 -4.760 -7.916 1.00 84.19 86 GLU A CA 1
ATOM 667 C C . GLU A 1 86 ? 14.186 -3.702 -6.871 1.00 84.19 86 GLU A C 1
ATOM 669 O O . GLU A 1 86 ? 15.248 -3.079 -6.924 1.00 84.19 86 GLU A O 1
ATOM 674 N N . LEU A 1 87 ? 13.285 -3.485 -5.915 1.00 83.06 87 LEU A N 1
ATOM 675 C CA . LEU A 1 87 ? 13.491 -2.548 -4.825 1.00 83.06 87 LEU A CA 1
ATOM 676 C C . LEU A 1 87 ? 14.429 -3.150 -3.772 1.00 83.06 87 LEU A C 1
ATOM 678 O O . LEU A 1 87 ? 14.229 -4.284 -3.328 1.00 83.06 87 LEU A O 1
ATOM 682 N N . PRO A 1 88 ? 15.412 -2.381 -3.275 1.00 85.38 88 PRO A N 1
ATOM 683 C CA . PRO A 1 88 ? 16.276 -2.854 -2.208 1.00 85.38 88 PRO A CA 1
ATOM 684 C C . PRO A 1 88 ? 15.474 -3.047 -0.918 1.00 85.38 88 PRO A C 1
ATOM 686 O O . PRO A 1 88 ? 14.697 -2.178 -0.507 1.00 85.38 88 PRO A O 1
ATOM 689 N N . ARG A 1 89 ? 15.722 -4.160 -0.221 1.00 89.12 89 ARG A N 1
ATOM 690 C CA . ARG A 1 89 ? 15.180 -4.414 1.120 1.00 89.12 89 ARG A CA 1
ATOM 691 C C . ARG A 1 89 ? 15.855 -3.487 2.136 1.00 89.12 89 ARG A C 1
ATOM 693 O O . ARG A 1 89 ? 16.876 -3.815 2.731 1.00 89.12 89 ARG A O 1
ATOM 700 N N . THR A 1 90 ? 15.306 -2.287 2.293 1.00 91.88 90 THR A N 1
ATOM 701 C CA . THR A 1 90 ? 15.814 -1.301 3.257 1.00 91.88 90 THR A CA 1
ATOM 702 C C . THR A 1 90 ? 15.378 -1.636 4.691 1.00 91.88 90 THR A C 1
ATOM 704 O O . THR A 1 90 ? 14.332 -2.264 4.877 1.00 91.88 90 THR A O 1
ATOM 707 N N . PRO A 1 91 ? 16.094 -1.149 5.725 1.00 93.44 91 PRO A N 1
ATOM 708 C CA . PRO A 1 91 ? 15.674 -1.317 7.119 1.00 93.44 91 PRO A CA 1
ATOM 709 C C . PRO A 1 91 ? 14.261 -0.790 7.409 1.00 93.44 91 PRO A C 1
ATOM 711 O O . PRO A 1 91 ? 13.560 -1.343 8.249 1.00 93.44 91 PRO A O 1
ATOM 714 N N . ALA A 1 92 ? 13.816 0.251 6.695 1.00 92.69 92 ALA A N 1
ATOM 715 C CA . ALA A 1 92 ? 12.464 0.791 6.831 1.00 92.69 92 ALA A CA 1
ATOM 716 C C . ALA A 1 92 ? 11.392 -0.194 6.335 1.00 92.69 92 ALA A C 1
ATOM 718 O O . ALA A 1 92 ? 10.367 -0.375 6.988 1.00 92.69 92 ALA A O 1
ATOM 719 N N . ILE A 1 93 ? 11.647 -0.863 5.206 1.00 91.50 93 ILE A N 1
ATOM 720 C CA . ILE A 1 93 ? 10.759 -1.904 4.672 1.00 91.50 93 ILE A CA 1
ATOM 721 C C . ILE A 1 93 ? 10.723 -3.100 5.628 1.00 91.50 93 ILE A C 1
ATOM 723 O O . ILE A 1 93 ? 9.644 -3.589 5.956 1.00 91.50 93 ILE A O 1
ATOM 727 N N . GLU A 1 94 ? 11.883 -3.521 6.135 1.00 93.06 94 GLU A N 1
ATOM 728 C CA . GLU A 1 94 ? 11.978 -4.635 7.084 1.00 93.06 94 GLU A CA 1
ATOM 729 C C . GLU A 1 94 ? 11.236 -4.345 8.396 1.00 93.06 94 GLU A C 1
ATOM 731 O O . GLU A 1 94 ? 10.515 -5.197 8.921 1.00 93.06 94 GLU A O 1
ATOM 736 N N . ALA A 1 95 ? 11.350 -3.114 8.899 1.00 94.06 95 ALA A N 1
ATOM 737 C CA . ALA A 1 95 ? 10.612 -2.666 10.070 1.00 94.06 95 ALA A CA 1
ATOM 738 C C . ALA A 1 95 ? 9.095 -2.718 9.839 1.00 94.06 95 ALA A C 1
ATOM 740 O O . ALA A 1 95 ? 8.368 -3.159 10.730 1.00 94.06 95 ALA A O 1
ATOM 741 N N . CYS A 1 96 ? 8.606 -2.335 8.653 1.00 93.88 96 CYS A N 1
ATOM 742 C CA . CYS A 1 96 ? 7.188 -2.457 8.311 1.00 93.88 96 CYS A CA 1
ATOM 743 C C . CYS A 1 96 ? 6.712 -3.914 8.311 1.00 93.88 96 CYS A C 1
ATOM 745 O O . CYS A 1 96 ? 5.685 -4.209 8.922 1.00 93.88 96 CYS A O 1
ATOM 747 N N . ILE A 1 97 ? 7.472 -4.816 7.680 1.00 91.62 97 ILE A N 1
ATOM 748 C CA . ILE A 1 97 ? 7.165 -6.255 7.627 1.00 91.62 97 ILE A CA 1
ATOM 749 C C . ILE A 1 97 ? 7.108 -6.841 9.044 1.00 91.62 97 ILE A C 1
ATOM 751 O O . ILE A 1 97 ? 6.146 -7.515 9.407 1.00 91.62 97 ILE A O 1
ATOM 755 N N . THR A 1 98 ? 8.097 -6.522 9.878 1.00 90.94 98 THR A N 1
ATOM 756 C CA . THR A 1 98 ? 8.199 -7.055 11.244 1.00 90.94 98 THR A CA 1
ATOM 757 C C . THR A 1 98 ? 7.115 -6.495 12.170 1.00 90.94 98 THR A C 1
ATOM 759 O O . THR A 1 98 ? 6.545 -7.220 12.986 1.00 90.94 98 THR A O 1
ATOM 762 N N . THR A 1 99 ? 6.810 -5.198 12.060 1.00 87.62 99 THR A N 1
ATOM 763 C CA . THR A 1 99 ? 5.890 -4.508 12.982 1.00 87.62 99 THR A CA 1
ATOM 764 C C . THR A 1 99 ? 4.428 -4.815 12.677 1.00 87.62 99 THR A C 1
ATOM 766 O O . THR A 1 99 ? 3.616 -4.924 13.597 1.00 87.62 99 THR A O 1
ATOM 769 N N . ALA A 1 100 ? 4.075 -4.953 11.398 1.00 84.31 100 ALA A N 1
ATOM 770 C CA . ALA A 1 100 ? 2.693 -5.170 10.996 1.00 84.31 100 ALA A CA 1
ATOM 771 C C . ALA A 1 100 ? 2.173 -6.572 11.354 1.00 84.31 100 ALA A C 1
ATOM 773 O O . ALA A 1 100 ? 0.964 -6.735 11.521 1.00 84.31 100 ALA A O 1
ATOM 774 N N . LYS A 1 101 ? 3.063 -7.561 11.537 1.00 77.62 101 LYS A N 1
ATOM 775 C CA . LYS A 1 101 ? 2.700 -8.971 11.754 1.00 77.62 101 LYS A CA 1
ATOM 776 C C . LYS A 1 101 ? 1.700 -9.431 10.678 1.00 77.62 101 LYS A C 1
ATOM 778 O O . LYS A 1 101 ? 2.025 -9.401 9.499 1.00 77.62 101 LYS A O 1
ATOM 783 N N . GLU A 1 102 ? 0.484 -9.805 11.077 1.00 85.25 102 GLU A N 1
ATOM 784 C CA . GLU A 1 102 ? -0.601 -10.259 10.193 1.00 85.25 102 GLU A CA 1
ATOM 785 C C . GLU A 1 102 ? -1.574 -9.129 9.793 1.00 85.25 102 GLU A C 1
ATOM 787 O O . GLU A 1 102 ? -2.500 -9.341 9.010 1.00 85.25 102 GLU A O 1
ATOM 792 N N . ASP A 1 103 ? -1.389 -7.910 10.313 1.00 93.31 103 ASP A N 1
ATOM 793 C CA . ASP A 1 103 ? -2.245 -6.766 10.002 1.00 93.31 103 ASP A CA 1
ATOM 794 C C . ASP A 1 103 ? -1.834 -6.130 8.668 1.00 93.31 103 ASP A C 1
ATOM 796 O O . ASP A 1 103 ? -1.001 -5.223 8.583 1.00 93.31 103 ASP A O 1
ATOM 800 N N . ILE A 1 104 ? -2.457 -6.618 7.599 1.00 92.38 104 ILE A N 1
ATOM 801 C CA . ILE A 1 104 ? -2.171 -6.199 6.223 1.00 92.38 104 ILE A CA 1
ATOM 802 C C . ILE A 1 104 ? -2.498 -4.714 6.001 1.00 92.38 104 ILE A C 1
ATOM 804 O O . ILE A 1 104 ? -1.832 -4.049 5.208 1.00 92.38 104 ILE A O 1
ATOM 808 N N . CYS A 1 105 ? -3.486 -4.163 6.712 1.00 93.81 105 CYS A N 1
ATOM 809 C CA . CYS A 1 105 ? -3.803 -2.739 6.623 1.00 93.81 105 CYS A CA 1
ATOM 810 C C . CYS A 1 105 ? -2.654 -1.898 7.194 1.00 93.81 105 CYS A C 1
ATOM 812 O O . CYS A 1 105 ? -2.183 -0.973 6.526 1.00 93.81 105 CYS A O 1
ATOM 814 N N . LYS A 1 106 ? -2.137 -2.260 8.378 1.00 94.31 106 LYS A N 1
ATOM 815 C CA . LYS A 1 106 ? -0.948 -1.617 8.964 1.00 94.31 106 LYS A CA 1
ATOM 816 C C . LYS A 1 106 ? 0.294 -1.790 8.095 1.00 94.31 106 LYS A C 1
ATOM 818 O O . LYS A 1 106 ? 1.061 -0.838 7.945 1.00 94.31 106 LYS A O 1
ATOM 823 N N . LEU A 1 107 ? 0.474 -2.967 7.496 1.00 94.69 107 LEU A N 1
ATOM 824 C CA . LEU A 1 107 ? 1.579 -3.223 6.575 1.00 94.69 107 LEU A CA 1
ATOM 825 C C . LEU A 1 107 ? 1.531 -2.255 5.390 1.00 94.69 107 LEU A C 1
ATOM 827 O O . LEU A 1 107 ? 2.511 -1.565 5.116 1.00 94.69 107 LEU A O 1
ATOM 831 N N . ALA A 1 108 ? 0.379 -2.149 4.727 1.00 92.81 108 ALA A N 1
ATOM 832 C CA . ALA A 1 108 ? 0.227 -1.338 3.525 1.00 92.81 108 ALA A CA 1
ATOM 833 C C . ALA A 1 108 ? 0.476 0.155 3.771 1.00 92.81 108 ALA A C 1
ATOM 835 O O . ALA A 1 108 ? 1.214 0.783 3.011 1.00 92.81 108 ALA A O 1
ATOM 836 N N . ILE A 1 109 ? -0.073 0.727 4.849 1.00 92.12 109 ILE A N 1
ATOM 837 C CA . ILE A 1 109 ? 0.179 2.139 5.171 1.00 92.12 109 ILE A CA 1
ATOM 838 C C . ILE A 1 109 ? 1.637 2.383 5.581 1.00 92.12 109 ILE A C 1
ATOM 840 O O . IL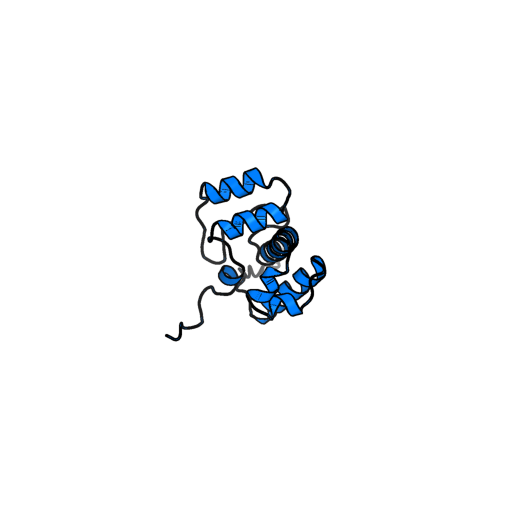E A 1 109 ? 2.197 3.422 5.237 1.00 92.12 109 ILE A O 1
ATOM 844 N N . CYS A 1 110 ? 2.277 1.436 6.276 1.00 94.00 110 CYS A N 1
ATOM 845 C CA . CYS A 1 110 ? 3.689 1.548 6.638 1.00 94.00 110 CYS A CA 1
ATOM 846 C C . CYS A 1 110 ? 4.574 1.556 5.387 1.00 94.00 110 CYS A C 1
ATOM 848 O O . CYS A 1 110 ? 5.389 2.462 5.216 1.00 94.00 110 CYS A O 1
ATOM 850 N N . LEU A 1 111 ? 4.350 0.609 4.470 1.00 91.88 111 LEU A N 1
ATOM 851 C CA . LEU A 1 111 ? 5.054 0.544 3.190 1.00 91.88 111 LEU A CA 1
ATOM 852 C C . LEU A 1 111 ? 4.840 1.818 2.371 1.00 91.88 111 LEU A C 1
ATOM 854 O O . LEU A 1 111 ? 5.807 2.380 1.860 1.00 91.88 111 LEU A O 1
ATOM 858 N N . HIS A 1 112 ? 3.610 2.329 2.302 1.00 89.56 112 HIS A N 1
ATOM 859 C CA . HIS A 1 112 ? 3.320 3.580 1.607 1.00 89.56 112 HIS A CA 1
ATOM 860 C C . HIS A 1 112 ? 4.107 4.769 2.188 1.00 89.56 112 HIS A C 1
ATOM 862 O O . HIS A 1 112 ? 4.707 5.542 1.442 1.00 89.56 112 HIS A O 1
ATOM 868 N N . LYS A 1 113 ? 4.199 4.865 3.522 1.00 90.25 113 LYS A N 1
ATOM 869 C CA . LYS A 1 113 ? 4.957 5.915 4.227 1.00 90.25 113 LYS A CA 1
ATOM 870 C C . LYS A 1 113 ? 6.466 5.880 3.965 1.00 90.25 113 LYS A C 1
ATOM 872 O O . LYS A 1 113 ? 7.126 6.893 4.167 1.00 90.25 113 LYS A O 1
ATOM 877 N N . THR A 1 114 ? 7.021 4.766 3.477 1.00 88.75 114 THR A N 1
ATOM 878 C CA . THR A 1 114 ? 8.432 4.720 3.042 1.00 88.75 114 THR A CA 1
ATOM 879 C C . THR A 1 114 ? 8.692 5.519 1.760 1.00 88.75 114 THR A C 1
ATOM 881 O O . THR A 1 114 ? 9.848 5.758 1.412 1.00 88.75 114 THR A O 1
ATOM 884 N N . GLY A 1 115 ? 7.639 5.886 1.018 1.00 85.50 115 GLY A N 1
ATOM 885 C CA . GLY A 1 115 ? 7.733 6.554 -0.282 1.00 85.50 115 GLY A CA 1
ATOM 886 C C . GLY A 1 115 ? 8.227 5.656 -1.422 1.00 85.50 115 GLY A C 1
ATOM 887 O O . GLY A 1 115 ? 8.352 6.127 -2.547 1.00 85.50 115 GLY A O 1
ATOM 888 N N . LYS A 1 116 ? 8.514 4.372 -1.155 1.00 83.81 116 LYS A N 1
ATOM 889 C CA . LYS A 1 116 ? 8.955 3.390 -2.163 1.00 83.81 116 LYS A CA 1
ATOM 890 C C . LYS A 1 116 ? 7.801 2.668 -2.851 1.00 83.81 116 LYS A C 1
ATOM 892 O O . LYS A 1 116 ? 7.979 2.149 -3.945 1.00 83.81 116 LYS A O 1
ATOM 897 N N . PHE A 1 117 ? 6.632 2.658 -2.214 1.00 83.62 117 PHE A N 1
ATOM 898 C CA . PHE A 1 117 ? 5.434 1.999 -2.718 1.00 83.62 117 PHE A CA 1
ATOM 899 C C . PHE A 1 117 ? 4.309 3.017 -2.876 1.00 83.62 117 PHE A C 1
ATOM 901 O O . PHE A 1 117 ? 3.872 3.646 -1.905 1.00 83.62 117 PHE A O 1
ATOM 908 N N . SER A 1 118 ? 3.790 3.154 -4.092 1.00 76.94 118 SER A N 1
ATOM 909 C CA . SER A 1 118 ? 2.569 3.908 -4.349 1.00 76.94 118 SER A CA 1
ATOM 910 C C . SER A 1 118 ? 1.691 3.187 -5.368 1.00 76.94 118 SER A C 1
ATOM 912 O O . SER A 1 118 ? 2.133 2.333 -6.129 1.00 76.94 118 SER A O 1
ATOM 914 N N . ILE A 1 119 ? 0.403 3.529 -5.392 1.00 73.06 119 ILE A N 1
ATOM 915 C CA . ILE A 1 119 ? -0.504 3.045 -6.444 1.00 73.06 119 ILE A CA 1
ATOM 916 C C . ILE A 1 119 ? -0.034 3.574 -7.810 1.00 73.06 119 ILE A C 1
ATOM 918 O O . ILE A 1 119 ? -0.089 2.860 -8.809 1.00 73.06 119 ILE A O 1
ATOM 922 N N . THR A 1 120 ? 0.492 4.802 -7.832 1.00 65.69 120 THR A N 1
ATOM 923 C CA . THR A 1 120 ? 1.047 5.438 -9.029 1.00 65.69 120 THR A CA 1
ATOM 924 C C . THR A 1 120 ? 2.330 4.772 -9.511 1.00 65.69 120 THR A C 1
ATOM 926 O O . THR A 1 120 ? 2.515 4.673 -10.711 1.00 65.69 120 THR A O 1
ATOM 929 N N . SER A 1 121 ? 3.183 4.211 -8.644 1.00 61.78 121 SER A N 1
ATOM 930 C CA . SER A 1 121 ? 4.422 3.552 -9.087 1.00 61.78 121 SER A CA 1
ATOM 931 C C . SER A 1 121 ? 4.159 2.288 -9.910 1.00 61.78 121 SER A C 1
ATOM 933 O O . SER A 1 121 ? 4.998 1.898 -10.715 1.00 61.78 121 SER A O 1
ATOM 935 N N . VAL A 1 122 ? 2.980 1.676 -9.760 1.00 56.44 122 VAL A N 1
ATOM 936 C CA . VAL A 1 122 ? 2.532 0.547 -10.595 1.00 56.44 122 VAL A CA 1
ATOM 937 C C . VAL A 1 122 ? 1.782 1.019 -11.851 1.00 56.44 122 VAL A C 1
ATOM 939 O O . VAL A 1 122 ? 1.770 0.316 -12.861 1.00 56.44 122 VAL A O 1
ATOM 942 N N . ALA A 1 123 ? 1.180 2.211 -11.811 1.00 51.81 123 ALA A N 1
ATOM 943 C CA . ALA A 1 123 ? 0.478 2.813 -12.947 1.00 51.81 123 ALA A CA 1
ATOM 944 C C . ALA A 1 123 ? 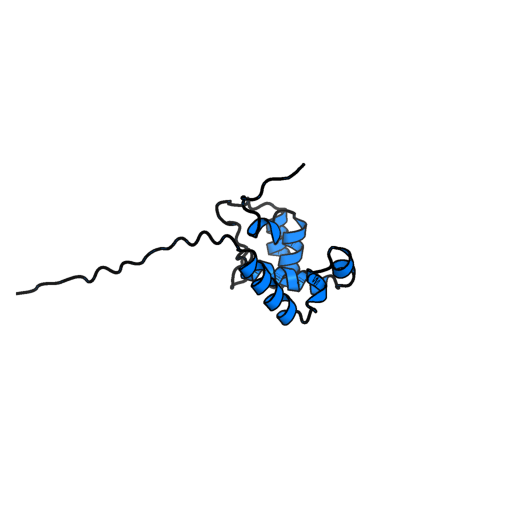1.412 3.578 -13.917 1.00 51.81 123 ALA A C 1
ATOM 946 O O . ALA A 1 123 ? 1.180 3.554 -15.120 1.00 51.81 123 ALA A O 1
ATOM 947 N N . ASP A 1 124 ? 2.494 4.193 -13.423 1.00 44.47 124 ASP A N 1
ATOM 948 C CA . ASP A 1 124 ? 3.323 5.178 -14.143 1.00 44.47 124 ASP A CA 1
ATOM 949 C C . ASP A 1 124 ? 4.700 4.658 -14.613 1.00 44.47 124 ASP A C 1
ATOM 951 O O . ASP A 1 124 ? 5.562 5.449 -15.009 1.00 44.47 124 ASP A O 1
ATOM 955 N N . SER A 1 125 ? 4.953 3.343 -14.635 1.00 38.12 125 SER A N 1
ATOM 956 C CA . SER A 1 125 ? 6.168 2.827 -15.296 1.00 38.12 125 SER A CA 1
ATOM 957 C C . SER A 1 125 ? 6.111 3.155 -16.804 1.00 38.12 125 SER A C 1
ATOM 959 O O . SER A 1 125 ? 5.149 2.803 -17.492 1.00 38.12 125 SER A O 1
ATOM 961 N N . PRO A 1 126 ? 7.093 3.895 -17.344 1.00 36.38 126 PRO A N 1
ATOM 962 C CA . PRO A 1 126 ? 6.857 5.129 -18.082 1.00 36.38 126 PRO A CA 1
ATOM 963 C C . PRO A 1 126 ? 6.254 4.900 -19.464 1.00 36.38 126 PRO A C 1
ATOM 965 O O . PRO A 1 126 ? 6.809 4.169 -20.287 1.00 36.38 126 PRO A O 1
ATOM 968 N N . ARG A 1 127 ? 5.177 5.637 -19.749 1.00 40.38 127 ARG A N 1
ATOM 969 C CA . ARG A 1 127 ? 4.962 6.335 -21.026 1.00 40.38 127 ARG A CA 1
ATOM 970 C C . ARG A 1 127 ? 3.856 7.392 -20.876 1.00 40.38 127 ARG A C 1
ATOM 972 O O . ARG A 1 127 ? 2.787 7.215 -21.427 1.00 40.38 127 ARG A O 1
ATOM 979 N N . TYR A 1 128 ? 4.121 8.510 -20.199 1.00 33.91 128 TYR A N 1
ATOM 980 C CA . TYR A 1 128 ? 3.523 9.799 -20.584 1.00 33.91 128 TYR A CA 1
ATOM 981 C C . TYR A 1 128 ? 4.529 10.933 -20.316 1.00 33.91 128 TYR A C 1
ATOM 983 O O . TYR A 1 128 ? 5.216 10.907 -19.292 1.00 33.91 128 TYR A O 1
ATOM 991 N N . PRO A 1 129 ? 4.703 11.886 -21.250 1.00 32.53 129 PRO A N 1
ATOM 992 C CA . PRO A 1 129 ? 5.683 12.948 -21.108 1.00 32.53 129 PRO A CA 1
ATOM 993 C C . PRO A 1 129 ? 5.221 13.933 -20.033 1.00 32.53 129 PRO A C 1
ATOM 995 O O . PRO A 1 129 ? 4.056 14.325 -19.996 1.00 32.53 129 PRO A O 1
ATOM 998 N N . ARG A 1 130 ? 6.155 14.365 -19.177 1.00 36.03 130 ARG A N 1
ATOM 999 C CA . ARG A 1 130 ? 5.959 15.567 -18.365 1.00 36.03 130 ARG A CA 1
ATOM 1000 C C . ARG A 1 130 ? 5.770 16.743 -19.318 1.00 36.03 130 ARG A C 1
ATOM 1002 O O . ARG A 1 130 ? 6.707 17.097 -20.031 1.00 36.03 130 ARG A O 1
ATOM 1009 N N . TYR A 1 131 ? 4.591 17.345 -19.313 1.00 34.38 131 TYR A N 1
ATOM 1010 C CA . TYR A 1 131 ? 4.433 18.692 -19.840 1.00 34.38 131 TYR A CA 1
ATOM 1011 C C . TYR A 1 131 ? 4.835 19.664 -18.726 1.00 34.38 131 TYR A C 1
ATOM 1013 O O . TYR A 1 131 ? 4.240 19.655 -17.648 1.00 34.38 131 TYR A O 1
ATOM 1021 N N . HIS A 1 132 ? 5.931 20.382 -18.983 1.00 36.47 132 HIS A N 1
ATOM 1022 C CA . HIS A 1 132 ? 6.374 21.563 -18.245 1.00 36.47 132 HIS A CA 1
ATOM 1023 C C . HIS A 1 132 ? 5.500 22.766 -18.596 1.00 36.47 132 HIS A C 1
ATOM 1025 O O . HIS A 1 132 ? 5.071 22.840 -19.772 1.00 36.47 132 HIS A O 1
#

InterPro domains:
  IPR006170 Pheromone/general odorant binding protein [PF01395] (22-109)
  IPR036728 Pheromone/general odorant binding protein superfamily [G3DSA:1.10.238.20] (19-119)
  IPR036728 Pheromone/general odorant binding protein superfamily [SSF47565] (22-113)

Radius of gyration: 18.94 Å; chains: 1; bounding box: 34×73×46 Å

Sequence (132 aa):
MKLHALLVLCFATASANIRLTDQQLKEYVQVCLAKTRLSQGFYQSGDEAQKILTEEQKSCFLACMFKRTGIIDHDGSVNLKLGDEELPRTPAIEACITTAKEDICKLAICLHKTGKFSITSVADSPRYPRYH

Organism: Nasonia vitripennis (NCBI:txid7425)

Foldseek 3Di:
DDDDDPPDPPPPPPPPLDQDDPVNLVVLLVVLCVVLVHDPCQVVPPPVSVVVDDLLSVLSSLLSLCPSQVCADPVRDGQQDQRPDRHDPDPQLVCLCVVCPPPSSSSRVSVVVVVSDDSVSSNPPDDDDDDD

pLDDT: mean 74.22, std 18.46, range [32.53, 94.69]